Protein AF-A0A6I5RBG8-F1 (afdb_monomer)

Sequence (67 aa):
MVTRVTEGACDLAVLVDQFIASRNINHRQYQQLYAVVLADGSVDEYERQQINRLFDAIKEGMVRVVD

Structure (mmCIF, N/CA/C/O backbone):
data_AF-A0A6I5RBG8-F1
#
_entry.id   AF-A0A6I5RBG8-F1
#
loop_
_atom_site.group_PDB
_atom_site.id
_atom_site.type_symbol
_atom_site.label_atom_id
_atom_site.label_alt_id
_atom_site.label_comp_id
_atom_site.label_asym_id
_atom_site.label_entity_id
_atom_site.label_seq_id
_atom_site.pdbx_PDB_ins_code
_atom_site.Cartn_x
_atom_site.Cartn_y
_atom_site.Cartn_z
_atom_site.occupancy
_atom_site.B_iso_or_equiv
_atom_site.auth_seq_id
_atom_site.auth_comp_id
_atom_site.auth_asym_id
_atom_site.auth_atom_id
_atom_site.pdbx_PDB_model_num
ATOM 1 N N . MET A 1 1 ? 0.377 24.175 -20.602 1.00 40.41 1 MET A N 1
ATOM 2 C CA . MET A 1 1 ? 0.457 23.191 -19.503 1.00 40.41 1 MET A CA 1
ATOM 3 C C . MET A 1 1 ? -0.541 22.079 -19.785 1.00 40.41 1 MET A C 1
ATOM 5 O O . MET A 1 1 ? -1.705 22.262 -19.479 1.00 40.41 1 MET A O 1
ATOM 9 N N . VAL A 1 2 ? -0.126 20.982 -20.420 1.00 37.22 2 VAL A N 1
ATOM 10 C CA . VAL A 1 2 ? -0.880 19.714 -20.415 1.00 37.22 2 VAL A CA 1
ATOM 11 C C . VAL A 1 2 ? 0.160 18.604 -20.413 1.00 37.22 2 VAL A C 1
ATOM 13 O O . VAL A 1 2 ? 0.860 18.385 -21.401 1.00 37.22 2 VAL A O 1
ATOM 16 N N . THR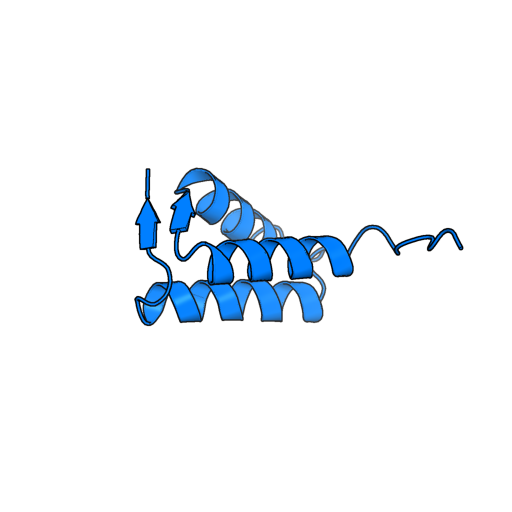 A 1 3 ? 0.311 17.982 -19.252 1.00 43.44 3 THR A N 1
ATOM 17 C CA . THR A 1 3 ? 1.208 16.861 -19.005 1.00 43.44 3 THR A CA 1
ATOM 18 C C . THR A 1 3 ? 0.614 15.631 -19.678 1.00 43.44 3 THR A C 1
ATOM 20 O O . THR A 1 3 ? -0.460 15.174 -19.298 1.00 43.44 3 THR A O 1
ATOM 23 N N . ARG A 1 4 ? 1.305 15.100 -20.691 1.00 43.00 4 ARG A N 1
ATOM 24 C CA . ARG A 1 4 ? 1.118 13.713 -21.124 1.00 43.00 4 ARG A CA 1
ATOM 25 C C . ARG A 1 4 ? 1.681 12.842 -20.008 1.00 43.00 4 ARG A C 1
ATOM 27 O O . ARG A 1 4 ? 2.897 12.738 -19.875 1.00 43.00 4 ARG A O 1
ATOM 34 N N . VAL A 1 5 ? 0.807 12.333 -19.149 1.00 50.91 5 VAL A N 1
ATOM 35 C CA . VAL A 1 5 ? 1.193 11.384 -18.108 1.00 50.91 5 VAL A CA 1
ATOM 36 C C . VAL A 1 5 ? 1.366 10.041 -18.798 1.00 50.91 5 VAL A C 1
ATOM 38 O O . VAL A 1 5 ? 0.469 9.574 -19.482 1.00 50.91 5 VAL A O 1
ATOM 41 N N . THR A 1 6 ? 2.554 9.474 -18.678 1.00 42.06 6 THR A N 1
ATOM 42 C CA . THR A 1 6 ? 2.903 8.112 -19.072 1.00 42.06 6 THR A CA 1
ATOM 43 C C . THR A 1 6 ? 1.985 7.116 -18.346 1.00 42.06 6 THR A C 1
ATOM 45 O O . THR A 1 6 ? 2.088 6.949 -17.131 1.00 42.06 6 THR A O 1
ATOM 48 N N . GLU A 1 7 ? 1.072 6.507 -19.104 1.00 48.44 7 GLU A N 1
ATOM 49 C CA . GLU A 1 7 ? -0.184 5.839 -18.698 1.00 48.44 7 GLU A CA 1
ATOM 50 C C . GLU A 1 7 ? -0.041 4.445 -18.038 1.00 48.44 7 GLU A C 1
ATOM 52 O O . GLU A 1 7 ? -0.917 3.604 -18.190 1.00 48.44 7 GLU A O 1
ATOM 57 N N . GLY A 1 8 ? 1.042 4.156 -17.310 1.00 48.25 8 GLY A N 1
ATOM 58 C CA . GLY A 1 8 ? 1.222 2.829 -16.687 1.00 48.25 8 GLY A CA 1
ATOM 59 C C . GLY A 1 8 ? 1.746 2.892 -15.259 1.00 48.25 8 GLY A C 1
ATOM 60 O O . GLY A 1 8 ? 1.028 2.616 -14.307 1.00 48.25 8 GLY A O 1
ATOM 61 N N . ALA A 1 9 ? 2.989 3.340 -15.092 1.00 49.53 9 ALA A N 1
ATOM 62 C CA . ALA A 1 9 ? 3.670 3.271 -13.79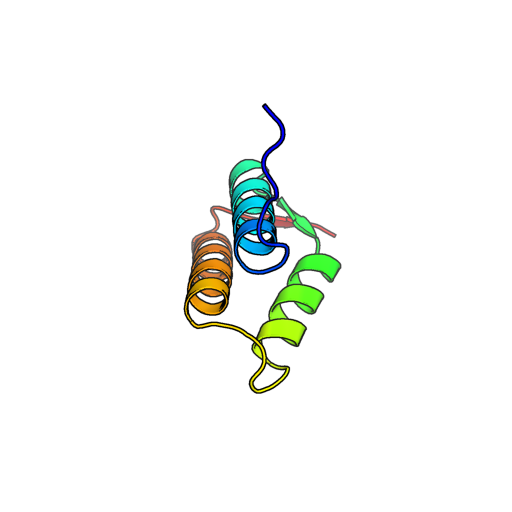8 1.00 49.53 9 ALA A CA 1
ATOM 63 C C . ALA A 1 9 ? 3.223 4.339 -12.775 1.00 49.53 9 ALA A C 1
ATOM 65 O O . ALA A 1 9 ? 3.338 4.128 -11.570 1.00 49.53 9 ALA A O 1
ATOM 66 N N . CYS A 1 10 ? 2.713 5.492 -13.227 1.00 53.22 10 CYS A N 1
ATOM 67 C CA . CYS A 1 10 ? 2.239 6.547 -12.320 1.00 53.22 10 CYS A CA 1
ATOM 68 C C . CYS A 1 10 ? 0.845 6.268 -11.746 1.00 53.22 10 CYS A C 1
ATOM 70 O O . CYS A 1 10 ? 0.523 6.778 -10.676 1.00 53.22 10 CYS A O 1
ATOM 72 N N . ASP A 1 11 ? 0.016 5.489 -12.438 1.00 68.25 11 ASP A N 1
ATOM 73 C CA . ASP A 1 11 ? -1.385 5.315 -12.049 1.00 68.25 11 ASP A CA 1
ATOM 74 C C . ASP A 1 11 ? -1.503 4.406 -10.821 1.00 68.25 11 ASP A C 1
ATOM 76 O O . ASP A 1 11 ? -2.154 4.757 -9.837 1.00 68.25 11 ASP A O 1
ATOM 80 N N . LEU A 1 12 ? -0.744 3.305 -10.814 1.00 68.69 12 LEU A N 1
ATOM 81 C CA . LEU A 1 12 ? -0.668 2.390 -9.679 1.00 68.69 12 LEU A CA 1
ATOM 82 C C . LEU A 1 12 ? -0.107 3.073 -8.421 1.00 68.69 12 LEU A C 1
ATOM 84 O O . LEU A 1 12 ? -0.618 2.854 -7.325 1.00 68.69 12 LEU A O 1
ATOM 88 N N . ALA A 1 13 ? 0.884 3.952 -8.586 1.00 70.06 13 ALA A N 1
ATOM 89 C CA . ALA A 1 13 ? 1.460 4.754 -7.507 1.00 70.06 13 ALA A CA 1
ATOM 90 C C . ALA A 1 13 ? 0.437 5.631 -6.823 1.00 70.06 13 ALA A C 1
ATOM 92 O O . ALA A 1 13 ? 0.329 5.643 -5.599 1.00 70.06 13 ALA A O 1
ATOM 93 N N . VAL A 1 14 ? -0.326 6.346 -7.636 1.00 74.94 14 VAL A N 1
ATOM 94 C CA . VAL A 1 14 ? -1.356 7.259 -7.170 1.00 74.94 14 VAL A CA 1
ATOM 95 C C . VAL A 1 14 ? -2.521 6.483 -6.550 1.00 74.94 14 VAL A C 1
ATOM 97 O O . VAL A 1 14 ? -3.079 6.932 -5.551 1.00 74.94 14 VAL A O 1
ATOM 100 N N . LEU A 1 15 ? -2.852 5.301 -7.077 1.00 73.25 15 LEU A N 1
ATOM 101 C CA . LEU A 1 15 ? -3.845 4.391 -6.499 1.00 73.25 15 LEU A CA 1
ATOM 102 C C . LEU A 1 15 ? -3.413 3.864 -5.128 1.00 73.25 15 LEU A C 1
ATOM 104 O O . LEU A 1 15 ? -4.173 3.945 -4.165 1.00 73.25 15 LEU A O 1
ATOM 108 N N . VAL A 1 16 ? -2.183 3.360 -5.018 1.00 75.12 16 VAL A N 1
ATOM 109 C CA . VAL A 1 16 ? -1.606 2.869 -3.759 1.00 75.12 16 VAL A CA 1
ATOM 110 C C . VAL A 1 16 ? -1.556 3.981 -2.716 1.00 75.12 16 VAL A C 1
ATOM 112 O O . VAL A 1 16 ? -1.978 3.765 -1.579 1.00 75.12 16 VAL A O 1
ATOM 115 N N . ASP A 1 17 ? -1.100 5.173 -3.097 1.00 76.31 17 ASP A N 1
ATOM 116 C CA . ASP A 1 17 ? -1.033 6.324 -2.196 1.00 76.31 17 ASP A CA 1
ATOM 117 C C . ASP A 1 17 ? -2.432 6.733 -1.707 1.00 76.31 17 ASP A C 1
ATOM 119 O O . ASP A 1 17 ? -2.632 6.954 -0.514 1.00 76.31 17 ASP A O 1
ATOM 123 N N . GLN A 1 18 ? -3.444 6.699 -2.584 1.00 76.38 18 GLN A N 1
ATOM 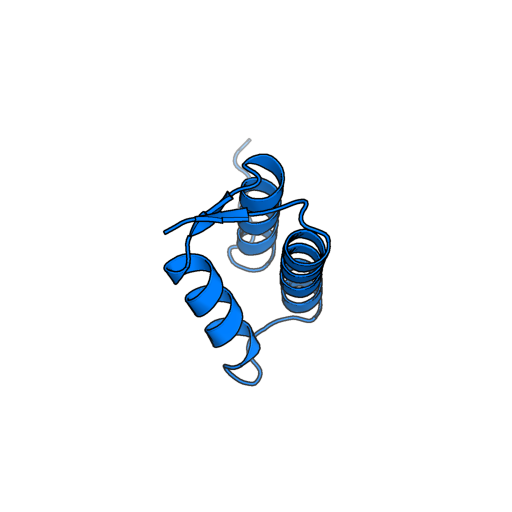124 C CA . GLN A 1 18 ? -4.843 6.925 -2.202 1.00 76.38 18 GLN A CA 1
ATOM 125 C C . GLN A 1 18 ? -5.384 5.870 -1.231 1.00 76.38 18 GLN A C 1
ATOM 127 O O . GLN A 1 18 ? -6.134 6.226 -0.317 1.00 76.38 18 GLN A O 1
ATOM 132 N N . PHE A 1 19 ? -5.015 4.595 -1.377 1.00 75.56 19 PHE A N 1
ATOM 133 C CA . PHE A 1 19 ? -5.419 3.544 -0.435 1.00 75.56 19 PHE A CA 1
ATOM 134 C C . PHE A 1 19 ? -4.745 3.698 0.928 1.00 75.56 19 PHE A C 1
ATOM 136 O O . PHE A 1 19 ? -5.401 3.541 1.961 1.00 75.56 19 PHE A O 1
ATOM 143 N N . ILE A 1 20 ? -3.459 4.059 0.944 1.00 74.81 20 ILE A N 1
ATOM 144 C CA . ILE A 1 20 ? -2.720 4.356 2.177 1.00 74.81 20 ILE A CA 1
ATOM 145 C C . ILE A 1 20 ? -3.321 5.588 2.865 1.00 74.81 20 ILE A C 1
ATOM 147 O O . ILE A 1 20 ? -3.597 5.547 4.066 1.00 74.81 20 ILE A O 1
ATOM 151 N N . ALA A 1 21 ? -3.600 6.656 2.113 1.00 78.00 21 ALA A N 1
ATOM 152 C CA . ALA A 1 21 ? -4.215 7.880 2.625 1.00 78.00 21 ALA A CA 1
ATOM 153 C C . ALA A 1 21 ? -5.635 7.637 3.156 1.00 78.00 21 ALA A C 1
ATOM 155 O O . ALA A 1 21 ? -5.991 8.123 4.231 1.00 78.00 21 ALA A O 1
ATOM 156 N N . SER A 1 22 ? -6.429 6.835 2.444 1.00 78.62 22 SER A N 1
ATOM 157 C CA . SER A 1 22 ? -7.785 6.463 2.860 1.00 78.62 22 SER A CA 1
ATOM 158 C C . SER A 1 22 ? -7.796 5.491 4.040 1.00 78.62 22 SER A C 1
ATOM 160 O O . SER A 1 22 ? -8.837 5.336 4.678 1.00 78.62 22 SER A O 1
ATOM 162 N N . ARG A 1 23 ? -6.666 4.823 4.332 1.00 77.94 23 ARG A N 1
ATOM 163 C CA . ARG A 1 23 ? -6.504 3.746 5.332 1.00 77.94 23 ARG A CA 1
ATOM 164 C C . ARG A 1 23 ? -7.505 2.600 5.208 1.00 77.94 23 ARG A C 1
ATOM 166 O O . ARG A 1 23 ? -7.665 1.811 6.137 1.00 77.94 23 ARG A O 1
ATOM 173 N N . 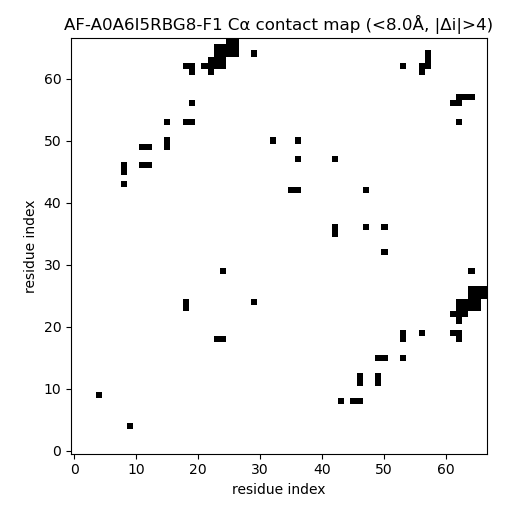ASN A 1 24 ? -8.185 2.511 4.077 1.00 76.38 24 ASN A N 1
ATOM 174 C CA . ASN A 1 24 ? -9.237 1.549 3.823 1.00 76.38 24 ASN A CA 1
ATOM 175 C C . ASN A 1 24 ? -9.053 1.030 2.403 1.00 76.38 24 ASN A C 1
ATOM 177 O O . ASN A 1 24 ? -8.934 1.815 1.463 1.00 76.38 24 ASN A O 1
ATOM 181 N N . IL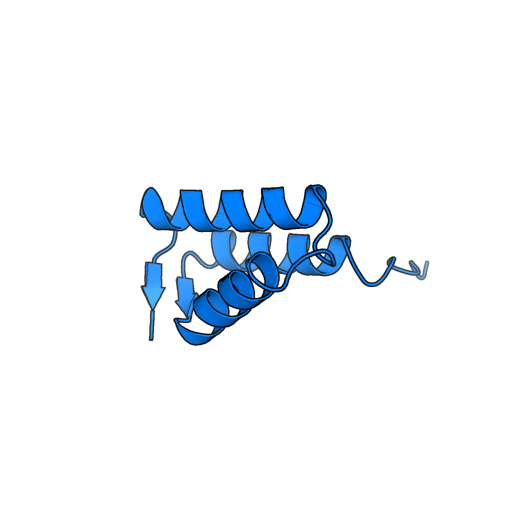E A 1 25 ? -9.031 -0.289 2.265 1.00 79.19 25 ILE A N 1
ATOM 182 C CA . ILE A 1 25 ? -9.004 -0.973 0.976 1.00 79.19 25 ILE A CA 1
ATOM 183 C C . ILE A 1 25 ? -10.142 -1.977 0.923 1.00 79.19 25 ILE A C 1
ATOM 185 O O . ILE A 1 25 ? -10.396 -2.673 1.904 1.00 79.19 25 ILE A O 1
ATOM 189 N N . ASN A 1 26 ? -10.825 -2.062 -0.214 1.00 80.25 26 ASN A N 1
ATOM 190 C CA . ASN A 1 26 ? -11.878 -3.049 -0.384 1.00 80.25 26 ASN A CA 1
ATOM 191 C C . ASN A 1 26 ? -11.282 -4.441 -0.671 1.00 80.25 26 ASN A C 1
ATOM 193 O O . ASN A 1 26 ? -10.279 -4.553 -1.385 1.00 80.25 26 ASN A O 1
ATOM 197 N N . HIS A 1 27 ? -11.909 -5.516 -0.188 1.00 76.81 27 HIS A N 1
ATOM 198 C CA . HIS A 1 27 ? -11.493 -6.888 -0.500 1.00 76.81 27 HIS A CA 1
ATOM 199 C C . HIS A 1 27 ? -11.379 -7.146 -2.013 1.00 76.81 27 HIS A C 1
ATOM 201 O O . HIS A 1 27 ? -10.448 -7.817 -2.460 1.00 76.81 27 HIS A O 1
ATOM 207 N N . ARG A 1 28 ? -12.270 -6.565 -2.831 1.00 78.00 28 ARG A N 1
ATOM 208 C CA . ARG A 1 28 ? -12.164 -6.670 -4.298 1.00 78.00 28 ARG A CA 1
ATOM 209 C C . ARG A 1 28 ? -10.910 -6.001 -4.851 1.00 78.00 28 ARG A C 1
ATOM 211 O O . ARG A 1 28 ? -10.250 -6.582 -5.705 1.00 78.00 28 ARG A O 1
ATOM 218 N N . GLN A 1 29 ? -10.561 -4.821 -4.343 1.00 74.38 29 GLN A N 1
ATOM 219 C CA . GLN A 1 29 ? -9.361 -4.090 -4.762 1.00 74.38 29 GLN A CA 1
ATOM 220 C C . GLN A 1 29 ? -8.101 -4.859 -4.362 1.00 74.38 29 GLN A C 1
ATOM 222 O O . GLN A 1 29 ? -7.206 -5.046 -5.181 1.00 74.38 29 GLN A O 1
ATOM 227 N N . TYR A 1 30 ? -8.075 -5.392 -3.138 1.00 77.62 30 TYR A N 1
ATOM 228 C CA . TYR A 1 30 ? -6.997 -6.250 -2.653 1.00 77.62 30 TYR A CA 1
ATOM 229 C C . TYR A 1 30 ? -6.787 -7.481 -3.547 1.00 77.62 30 TYR A C 1
ATOM 231 O O . TYR A 1 30 ? -5.663 -7.762 -3.955 1.00 77.62 30 TYR A O 1
ATOM 239 N N . GLN A 1 31 ? -7.868 -8.179 -3.911 1.00 76.38 31 GLN A N 1
ATOM 240 C CA . GLN A 1 31 ? -7.817 -9.336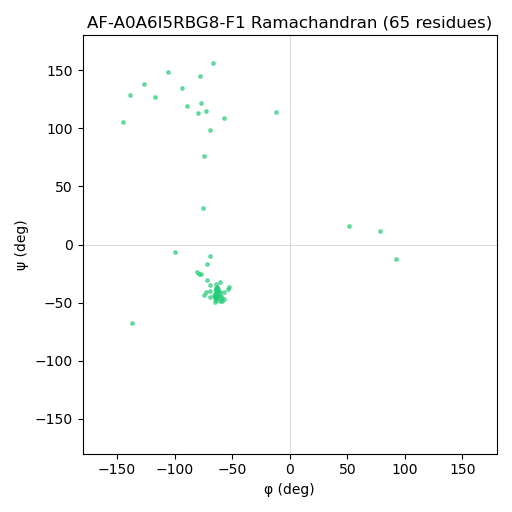 -4.813 1.00 76.38 31 GLN A CA 1
ATOM 241 C C . GLN A 1 31 ? -7.337 -8.956 -6.218 1.00 76.38 31 GLN A C 1
ATOM 243 O O . GLN A 1 31 ? -6.561 -9.700 -6.807 1.00 76.38 31 GLN A O 1
ATOM 248 N N . GLN A 1 32 ? -7.746 -7.800 -6.750 1.00 73.50 32 GLN A N 1
ATOM 249 C CA . GLN A 1 32 ? -7.270 -7.316 -8.050 1.00 73.50 32 GLN A CA 1
ATOM 250 C C . GLN A 1 32 ? -5.769 -7.016 -8.030 1.00 73.50 32 GLN A C 1
ATOM 252 O O . GLN A 1 32 ? -5.053 -7.470 -8.916 1.00 73.50 32 GLN A O 1
ATOM 257 N N . LEU A 1 33 ? -5.277 -6.320 -7.002 1.00 72.69 33 LEU A N 1
ATOM 258 C CA . LEU A 1 33 ? -3.847 -6.045 -6.823 1.00 72.69 33 LEU A CA 1
ATOM 259 C C . LEU A 1 33 ? -3.042 -7.341 -6.664 1.00 72.69 33 LEU A C 1
ATOM 261 O O . LEU A 1 33 ? -1.989 -7.499 -7.276 1.00 72.69 33 LEU A O 1
ATOM 265 N N . TYR A 1 34 ? -3.559 -8.296 -5.890 1.00 73.75 34 TYR A N 1
ATOM 266 C CA . TYR A 1 34 ? -2.924 -9.598 -5.705 1.00 73.75 34 TYR A CA 1
ATOM 267 C C . TYR A 1 34 ? -2.887 -10.410 -7.005 1.00 73.75 34 TYR A C 1
ATOM 269 O O . TYR A 1 34 ? -1.853 -10.978 -7.349 1.00 73.75 34 TYR A O 1
ATOM 277 N N . ALA A 1 35 ? -3.990 -10.413 -7.759 1.00 73.75 35 ALA A N 1
ATOM 278 C CA . ALA A 1 35 ? -4.085 -11.067 -9.058 1.00 73.75 35 ALA A CA 1
ATOM 279 C C . ALA A 1 35 ? -3.132 -10.446 -10.083 1.00 73.75 35 ALA A C 1
ATOM 281 O O . ALA A 1 35 ? -2.550 -11.184 -10.865 1.00 73.75 35 ALA A O 1
ATOM 282 N N . VAL A 1 36 ? -2.924 -9.126 -10.051 1.00 70.94 36 VAL A N 1
ATOM 283 C CA . VAL A 1 36 ? -1.940 -8.437 -10.900 1.00 70.94 36 VAL A CA 1
ATOM 284 C C . VAL A 1 36 ? -0.515 -8.870 -10.546 1.00 70.94 36 VAL A C 1
ATOM 286 O O . VAL A 1 36 ? 0.238 -9.229 -11.441 1.00 70.94 36 VAL A O 1
ATOM 289 N N . VAL A 1 37 ? -0.152 -8.947 -9.259 1.00 67.56 37 VAL A N 1
ATOM 290 C CA . VAL A 1 37 ? 1.179 -9.438 -8.829 1.00 67.56 37 VAL A CA 1
ATOM 291 C C . VAL A 1 37 ? 1.413 -10.909 -9.187 1.00 67.56 37 VAL A C 1
ATOM 293 O O . VAL A 1 37 ? 2.551 -11.300 -9.454 1.00 67.56 37 VAL A O 1
ATOM 296 N N . LEU A 1 38 ? 0.353 -11.721 -9.161 1.00 69.31 38 LEU A N 1
ATOM 297 C CA . LEU A 1 38 ? 0.369 -13.138 -9.538 1.00 69.31 38 LEU A CA 1
ATOM 298 C C . LEU A 1 38 ? 0.305 -13.370 -11.051 1.00 69.31 38 LEU A C 1
ATOM 300 O O . LEU A 1 38 ? 0.735 -14.429 -11.504 1.00 69.31 38 LEU A O 1
ATOM 304 N N . ALA A 1 39 ? -0.230 -12.420 -11.821 1.00 66.12 39 ALA A N 1
ATOM 305 C CA . ALA A 1 39 ? -0.272 -12.450 -13.278 1.00 66.12 39 ALA A CA 1
ATOM 306 C C . ALA A 1 39 ? 1.128 -12.150 -13.835 1.00 66.12 39 ALA A C 1
ATOM 308 O O . ALA A 1 39 ? 1.456 -11.046 -14.262 1.00 66.12 39 ALA A O 1
ATOM 309 N N . ASP A 1 40 ? 1.956 -13.182 -13.736 1.00 54.28 40 ASP A N 1
ATOM 310 C CA . ASP A 1 40 ? 3.275 -13.409 -14.311 1.00 54.28 40 ASP A CA 1
ATOM 311 C C . ASP A 1 40 ? 3.709 -12.406 -15.408 1.00 54.28 40 ASP A C 1
ATOM 313 O O . ASP A 1 40 ? 3.162 -12.351 -16.511 1.00 54.28 40 ASP A O 1
ATOM 317 N N . GLY A 1 41 ? 4.744 -11.619 -15.091 1.00 55.22 41 GLY A N 1
ATOM 318 C CA . GLY A 1 41 ? 5.648 -11.004 -16.070 1.00 55.22 41 GLY A CA 1
ATOM 319 C C . GLY A 1 41 ? 5.322 -9.599 -16.587 1.00 55.22 41 GLY A C 1
ATOM 320 O O . GLY A 1 41 ? 6.200 -8.997 -17.198 1.00 55.22 41 GLY A O 1
ATOM 321 N N . SER A 1 42 ? 4.124 -9.056 -16.348 1.00 63.06 42 SER A N 1
ATOM 322 C CA . SER A 1 42 ? 3.761 -7.702 -16.832 1.00 63.06 42 SER A CA 1
ATOM 323 C C . SER A 1 42 ? 3.869 -6.598 -15.779 1.00 63.06 42 SER A C 1
ATOM 325 O O . SER A 1 42 ? 3.692 -5.433 -16.115 1.00 63.06 42 SER A O 1
ATOM 327 N N . VAL A 1 43 ? 4.140 -6.957 -14.521 1.00 66.06 43 VAL A N 1
ATOM 328 C CA . VAL A 1 43 ? 4.281 -6.000 -13.417 1.00 66.06 43 VAL A CA 1
ATOM 329 C C . VAL A 1 43 ? 5.730 -5.555 -13.325 1.00 66.06 43 VAL A C 1
ATOM 331 O O . VAL A 1 43 ? 6.617 -6.379 -13.081 1.00 66.06 43 VAL A O 1
ATOM 334 N N . ASP A 1 44 ? 5.962 -4.259 -13.501 1.00 71.94 44 ASP A N 1
ATOM 335 C CA . ASP A 1 44 ? 7.290 -3.669 -13.378 1.00 71.94 44 ASP A CA 1
ATOM 336 C C . ASP A 1 44 ? 7.793 -3.739 -11.922 1.00 71.94 44 ASP A C 1
ATOM 338 O O . ASP A 1 44 ? 7.011 -3.800 -10.968 1.00 71.94 44 ASP A O 1
ATOM 342 N N . GLU A 1 45 ? 9.111 -3.713 -11.718 1.00 74.69 45 GLU A N 1
ATOM 343 C CA . GLU A 1 45 ? 9.722 -3.715 -10.379 1.00 74.69 45 GLU A CA 1
ATOM 344 C C . GLU A 1 45 ? 9.153 -2.576 -9.513 1.00 74.69 45 GLU A C 1
ATOM 346 O O . GLU A 1 45 ? 8.869 -2.762 -8.326 1.00 74.69 45 GLU A O 1
ATOM 351 N N . TYR A 1 46 ? 8.920 -1.409 -10.123 1.00 74.06 46 TYR A N 1
ATOM 352 C CA . TYR A 1 46 ? 8.345 -0.251 -9.442 1.00 74.06 46 TYR A CA 1
ATOM 353 C C . TYR A 1 46 ? 6.915 -0.513 -8.954 1.00 74.06 46 TYR A C 1
ATOM 355 O O . TYR A 1 46 ? 6.580 -0.239 -7.799 1.00 74.06 46 TYR A O 1
ATOM 363 N N . GLU A 1 47 ? 6.083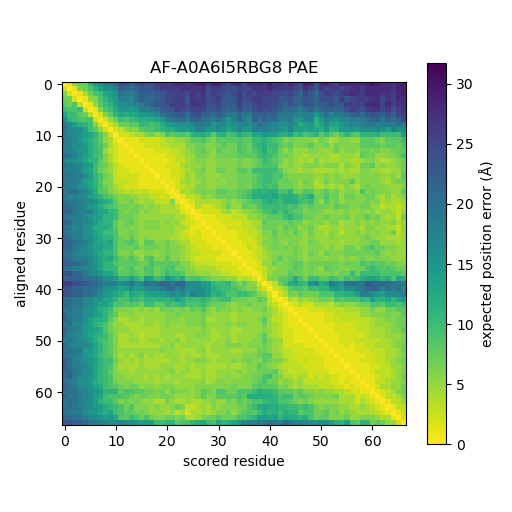 -1.105 -9.807 1.00 74.31 47 GLU A N 1
ATOM 364 C CA . GLU A 1 47 ? 4.707 -1.462 -9.475 1.00 74.31 47 GLU A CA 1
ATOM 365 C C . GLU A 1 47 ? 4.669 -2.502 -8.355 1.00 74.31 47 GLU A C 1
ATOM 367 O O . GLU A 1 47 ? 3.950 -2.357 -7.364 1.00 74.31 47 GLU A O 1
ATOM 372 N N . ARG A 1 48 ? 5.533 -3.514 -8.448 1.00 77.38 48 ARG A N 1
ATOM 373 C CA . ARG A 1 48 ? 5.662 -4.562 -7.435 1.00 77.38 48 ARG A CA 1
ATOM 374 C C . ARG A 1 48 ? 6.064 -4.002 -6.075 1.00 77.38 48 ARG A C 1
ATOM 376 O O . ARG A 1 48 ? 5.523 -4.431 -5.057 1.00 77.38 48 ARG A O 1
ATOM 383 N N . GLN A 1 49 ? 6.986 -3.039 -6.041 1.00 81.38 49 GLN A N 1
ATOM 384 C CA . GLN A 1 49 ? 7.395 -2.368 -4.805 1.00 81.38 49 GLN A CA 1
ATOM 385 C C . GLN A 1 49 ? 6.254 -1.577 -4.169 1.00 81.38 49 GLN A C 1
ATOM 387 O O . GLN A 1 49 ? 6.120 -1.573 -2.944 1.00 81.38 49 GLN A O 1
ATOM 392 N N . GLN A 1 50 ? 5.415 -0.927 -4.972 1.00 78.62 50 GLN A N 1
ATOM 393 C CA . GLN A 1 50 ? 4.282 -0.166 -4.453 1.00 78.62 50 GLN A CA 1
ATOM 394 C C . GLN A 1 50 ? 3.172 -1.054 -3.929 1.00 78.62 50 GLN A C 1
ATOM 396 O O . GLN A 1 50 ? 2.650 -0.802 -2.842 1.00 78.62 50 GLN A O 1
ATOM 401 N N . ILE A 1 51 ? 2.877 -2.139 -4.641 1.00 78.00 51 ILE A N 1
ATOM 402 C CA . ILE A 1 51 ? 1.953 -3.149 -4.145 1.00 78.00 51 ILE A CA 1
ATOM 403 C C . ILE A 1 51 ? 2.512 -3.735 -2.846 1.00 78.00 51 ILE A C 1
ATOM 405 O O . ILE A 1 51 ? 1.825 -3.715 -1.833 1.00 78.00 51 ILE A O 1
ATOM 409 N N . ASN A 1 52 ? 3.785 -4.130 -2.796 1.00 80.56 52 ASN A N 1
ATOM 410 C CA . ASN A 1 52 ? 4.389 -4.619 -1.555 1.00 80.56 52 ASN A CA 1
ATOM 411 C C . ASN A 1 52 ? 4.299 -3.609 -0.404 1.00 80.56 52 ASN A C 1
ATOM 413 O O . ASN A 1 52 ? 3.959 -4.014 0.701 1.00 80.56 52 ASN A O 1
ATOM 417 N N . ARG A 1 53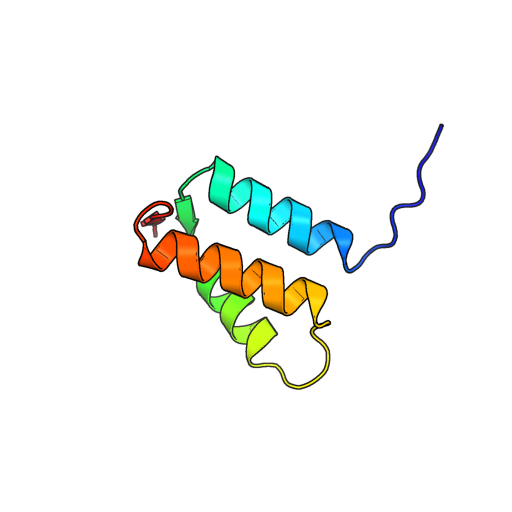 ? 4.516 -2.309 -0.644 1.00 82.12 53 ARG A N 1
ATOM 418 C CA . ARG A 1 53 ? 4.325 -1.262 0.377 1.00 82.12 53 ARG A CA 1
ATOM 419 C C . ARG A 1 53 ? 2.897 -1.198 0.902 1.00 82.12 53 ARG A C 1
ATOM 421 O O . ARG A 1 53 ? 2.700 -1.073 2.107 1.00 82.12 53 ARG A O 1
ATOM 428 N N . LEU A 1 54 ? 1.909 -1.275 0.015 1.00 80.25 54 LEU A N 1
ATOM 429 C CA . LEU A 1 54 ? 0.503 -1.295 0.405 1.00 80.25 54 LEU A CA 1
ATOM 430 C C . LEU A 1 54 ? 0.191 -2.528 1.257 1.00 80.25 54 LEU A C 1
ATOM 432 O O . LEU A 1 54 ? -0.457 -2.423 2.293 1.00 80.25 54 LEU A O 1
ATOM 436 N N . PHE A 1 55 ? 0.677 -3.695 0.837 1.00 79.94 55 PHE A N 1
ATOM 437 C CA . PHE A 1 55 ? 0.504 -4.947 1.568 1.00 79.94 55 PHE A CA 1
ATOM 438 C C . PHE A 1 55 ? 1.196 -4.918 2.933 1.00 79.94 55 PHE A C 1
ATOM 440 O O . PHE A 1 55 ? 0.634 -5.440 3.896 1.00 79.94 55 PHE A O 1
ATOM 447 N N . ASP A 1 56 ? 2.369 -4.293 3.034 1.00 84.12 56 ASP A N 1
ATOM 448 C CA . ASP A 1 56 ? 3.059 -4.078 4.306 1.00 84.12 56 ASP A CA 1
ATOM 449 C C . ASP A 1 56 ? 2.229 -3.167 5.217 1.00 84.12 56 ASP A C 1
ATOM 451 O O . ASP A 1 56 ? 1.908 -3.559 6.331 1.00 84.12 56 ASP A O 1
ATOM 455 N N . ALA A 1 57 ? 1.717 -2.042 4.704 1.00 81.75 57 ALA A N 1
ATOM 456 C CA . ALA A 1 57 ? 0.841 -1.142 5.458 1.00 81.75 57 ALA A CA 1
ATOM 457 C C . ALA A 1 57 ? -0.467 -1.818 5.925 1.00 81.75 57 ALA A C 1
ATOM 459 O O . ALA A 1 57 ? -0.988 -1.501 6.998 1.00 81.75 57 ALA A O 1
ATOM 460 N N . ILE A 1 58 ? -1.001 -2.769 5.151 1.00 82.06 58 ILE A N 1
ATOM 461 C CA . ILE A 1 58 ? -2.140 -3.605 5.563 1.00 82.06 58 ILE A CA 1
ATOM 462 C C . ILE A 1 58 ? -1.722 -4.575 6.679 1.00 82.06 58 ILE A C 1
ATOM 464 O O . ILE A 1 58 ? -2.430 -4.697 7.678 1.00 82.06 58 ILE A O 1
ATOM 468 N N . LYS A 1 59 ? -0.570 -5.248 6.546 1.00 79.50 59 LYS A N 1
ATOM 469 C CA . LYS A 1 59 ? -0.037 -6.178 7.563 1.00 79.50 59 LYS A CA 1
ATOM 470 C C . LYS A 1 59 ? 0.320 -5.480 8.874 1.00 79.50 59 LYS A C 1
ATOM 472 O O . LYS A 1 59 ? 0.050 -6.030 9.936 1.00 79.50 59 LYS A O 1
ATOM 477 N N . GLU A 1 60 ? 0.882 -4.278 8.803 1.00 84.38 60 GLU A N 1
ATOM 478 C CA . GLU A 1 60 ? 1.175 -3.418 9.954 1.00 84.38 60 GLU A CA 1
ATOM 479 C C . GLU A 1 60 ? -0.101 -2.859 10.609 1.00 84.38 60 GLU A C 1
ATOM 481 O O . GLU A 1 60 ? -0.049 -2.289 11.698 1.00 84.38 60 GLU A O 1
ATOM 486 N N . GLY A 1 61 ? -1.266 -3.025 9.973 1.00 79.31 61 GLY A N 1
ATOM 487 C CA . GLY A 1 61 ? -2.551 -2.545 10.480 1.00 79.31 61 GLY A CA 1
ATOM 488 C C . GLY A 1 61 ? -2.788 -1.048 10.263 1.00 79.31 61 GLY A C 1
ATOM 489 O O . GLY A 1 61 ? -3.742 -0.501 10.821 1.00 79.31 61 GLY A O 1
ATOM 490 N N . MET A 1 6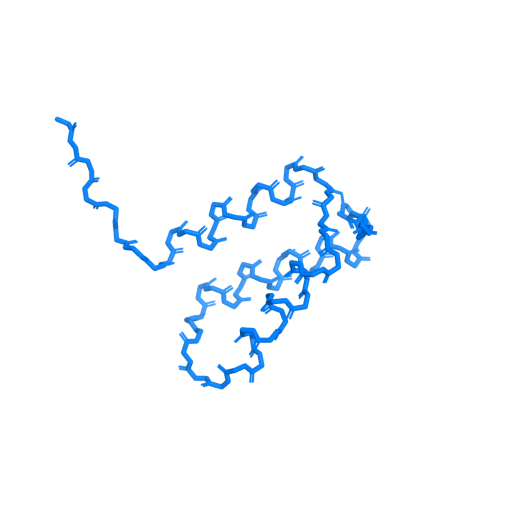2 ? -1.959 -0.381 9.451 1.00 78.88 62 MET A N 1
ATOM 491 C CA . MET A 1 62 ? -2.167 1.014 9.041 1.00 78.88 62 MET A CA 1
ATOM 492 C C . MET A 1 62 ? -3.324 1.157 8.048 1.00 78.88 62 MET A C 1
ATOM 494 O O . MET A 1 62 ? -4.007 2.183 8.043 1.00 78.88 62 MET A O 1
ATOM 498 N N . VAL A 1 63 ? -3.558 0.126 7.231 1.00 79.88 63 VAL A N 1
ATOM 499 C CA . VAL A 1 63 ? -4.662 0.048 6.269 1.00 79.88 63 VAL A CA 1
ATOM 500 C C . VAL A 1 63 ? -5.577 -1.112 6.654 1.00 79.88 63 VAL A C 1
ATOM 502 O O . VAL A 1 63 ? -5.134 -2.246 6.824 1.00 79.88 63 VAL A O 1
ATOM 505 N N . ARG A 1 64 ? -6.873 -0.838 6.787 1.00 78.62 64 ARG A N 1
ATOM 506 C CA . ARG A 1 64 ? -7.893 -1.846 7.079 1.00 78.62 64 ARG A CA 1
ATOM 507 C C . ARG A 1 64 ? -8.519 -2.355 5.791 1.00 78.62 64 ARG A C 1
ATOM 509 O O . ARG A 1 64 ? -8.899 -1.570 4.927 1.00 78.62 64 ARG A O 1
ATOM 516 N N . VAL A 1 65 ? -8.660 -3.673 5.686 1.00 76.69 65 VAL A N 1
ATOM 517 C CA . VAL A 1 65 ? -9.478 -4.275 4.632 1.00 76.69 65 VAL A CA 1
ATOM 518 C C . VAL A 1 65 ? -10.935 -4.168 5.070 1.00 76.69 65 VAL A C 1
ATOM 520 O O . VAL A 1 65 ? -11.323 -4.762 6.076 1.00 76.69 65 VAL A O 1
ATOM 523 N N . VAL A 1 66 ? -11.708 -3.361 4.355 1.00 74.38 66 VAL A N 1
ATOM 524 C CA . VAL A 1 66 ? -13.154 -3.189 4.542 1.00 74.38 66 VAL A CA 1
ATOM 525 C C . VAL A 1 66 ? -13.887 -3.910 3.409 1.00 74.38 66 VAL A C 1
ATOM 527 O O . VAL A 1 66 ? -13.334 -4.061 2.323 1.00 74.38 66 VAL A O 1
ATOM 530 N N . ASP A 1 67 ? -15.084 -4.427 3.669 1.00 63.16 67 ASP A N 1
ATOM 531 C CA . ASP A 1 67 ? -15.914 -5.108 2.658 1.00 63.16 67 ASP A CA 1
ATOM 532 C C . ASP A 1 67 ? -16.726 -4.106 1.826 1.00 63.16 67 ASP A C 1
ATOM 534 O O . ASP A 1 67 ? -17.225 -3.118 2.416 1.00 63.16 67 ASP A O 1
#

Mean predicted aligned error: 9.11 Å

Solvent-accessible surface area (backbone atoms only — not comparable to full-atom values): 3987 Å² total; per-residue (Å²): 141,81,83,83,71,68,91,59,77,58,56,58,50,54,50,43,50,50,34,60,73,64,28,44,40,42,56,67,55,53,51,51,55,49,48,48,73,65,48,76,88,76,64,47,73,69,55,50,52,45,51,48,50,50,52,46,36,37,73,75,62,64,25,43,80,41,128

pLDDT: mean 70.53, std 12.02, range [37.22, 84.38]

Secondary structure (DSSP, 8-state):
------TTHHHHHHHHHHHHHHTEEEHHHHHHHHHHHHSTT-S-HHHHHHHHHHHHHHHTTSSEEE-

Foldseek 3Di:
DDDPPPPDLVVLLVVLVVQLVVLEDEPVRLVVLVVVVVPPDPQDPSSVVSSVVSVVCVVVSSHDHDD

Radius of gyration: 12.56 Å; Cα contacts (8 Å, |Δi|>4): 51; chains: 1; bounding box: 26×37×32 Å

Nearest PDB structures (foldseek):
  8hja-assembly1_A  TM=7.767E-01  e=5.850E-01  Synechocystis sp. PCC 6803
  3lg7-assembly1_B  TM=4.893E-01  e=8.296E+00  synthetic construct